Protein AF-A0A0S3EVV5-F1 (afdb_monomer_lite)

Structure (mmCIF, N/CA/C/O backbone):
data_AF-A0A0S3EVV5-F1
#
_entry.id   AF-A0A0S3EVV5-F1
#
loop_
_atom_site.group_PDB
_atom_site.id
_atom_site.type_symbol
_atom_site.label_atom_id
_atom_site.label_alt_id
_atom_site.label_comp_id
_atom_site.label_asym_id
_atom_site.label_entity_id
_atom_site.label_seq_id
_atom_site.pdbx_PDB_ins_code
_atom_site.Cartn_x
_atom_site.Cartn_y
_atom_site.Cartn_z
_atom_site.occupancy
_atom_site.B_iso_or_equiv
_atom_site.auth_seq_id
_atom_site.auth_comp_id
_atom_site.auth_asym_id
_atom_site.auth_atom_id
_atom_site.pdbx_PDB_model_num
ATOM 1 N N . MET A 1 1 ? -1.017 -11.097 18.380 1.00 73.56 1 MET A N 1
ATOM 2 C CA . MET A 1 1 ? -2.001 -10.171 17.774 1.00 73.56 1 MET A CA 1
ATOM 3 C C . MET A 1 1 ? -1.793 -10.160 16.268 1.00 73.56 1 MET A C 1
ATOM 5 O O . MET A 1 1 ? -0.650 -10.065 15.843 1.00 73.56 1 MET A O 1
ATOM 9 N N . MET A 1 2 ? -2.860 -10.311 15.483 1.00 87.31 2 MET A N 1
ATOM 10 C CA . MET A 1 2 ? -2.816 -10.337 14.014 1.00 87.31 2 MET A CA 1
ATOM 11 C C . MET A 1 2 ? -2.9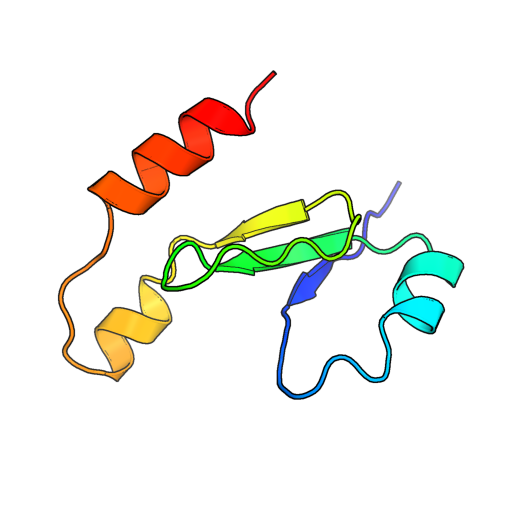70 -8.910 13.468 1.00 87.31 2 MET A C 1
ATOM 13 O O . MET A 1 2 ? -3.845 -8.184 13.933 1.00 87.31 2 MET A O 1
ATOM 17 N N . ILE A 1 3 ? -2.150 -8.506 12.492 1.00 92.06 3 ILE A N 1
ATOM 18 C CA . ILE A 1 3 ? -2.300 -7.226 11.778 1.00 92.06 3 ILE A CA 1
ATOM 19 C C . ILE A 1 3 ? -2.606 -7.542 10.318 1.00 92.06 3 ILE A C 1
ATOM 21 O O . ILE A 1 3 ? -1.773 -8.118 9.623 1.00 92.06 3 ILE A O 1
ATOM 25 N N . ALA A 1 4 ? -3.797 -7.163 9.863 1.00 95.00 4 ALA A N 1
ATOM 26 C CA . ALA A 1 4 ? -4.216 -7.378 8.488 1.00 95.00 4 ALA A CA 1
ATOM 27 C C . ALA A 1 4 ? -3.742 -6.243 7.573 1.00 95.00 4 ALA A C 1
ATOM 29 O O . ALA A 1 4 ? -3.727 -5.067 7.955 1.00 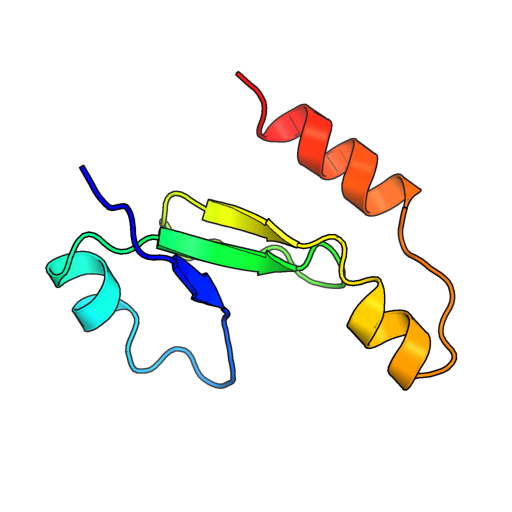95.00 4 ALA A O 1
ATOM 30 N N . TYR A 1 5 ? -3.369 -6.618 6.353 1.00 94.19 5 TYR A N 1
ATOM 31 C CA . TYR A 1 5 ? -2.929 -5.705 5.312 1.00 94.19 5 TYR A CA 1
ATOM 32 C C . TYR A 1 5 ? -3.731 -5.944 4.033 1.00 94.19 5 TYR A C 1
ATOM 34 O O . TYR A 1 5 ? -3.962 -7.088 3.651 1.00 94.19 5 TYR A O 1
ATOM 42 N N . ALA A 1 6 ? -4.106 -4.865 3.351 1.00 92.12 6 ALA A N 1
ATOM 43 C CA . ALA A 1 6 ? -4.721 -4.915 2.029 1.00 92.12 6 ALA A CA 1
ATOM 44 C C . ALA A 1 6 ? -3.846 -4.188 1.002 1.00 92.12 6 ALA A C 1
ATOM 46 O O . ALA A 1 6 ? -3.298 -3.120 1.281 1.00 92.12 6 ALA A O 1
ATOM 47 N N . SER A 1 7 ? -3.715 -4.748 -0.199 1.00 87.25 7 SER A N 1
ATOM 48 C CA . SER A 1 7 ? -3.095 -4.046 -1.321 1.00 87.25 7 SER A CA 1
ATOM 49 C C . SER A 1 7 ? -4.127 -3.172 -2.032 1.00 87.25 7 SER A C 1
ATOM 51 O O . SER A 1 7 ? -5.314 -3.495 -2.110 1.00 87.25 7 SER A O 1
ATOM 53 N N . ARG A 1 8 ? -3.682 -2.030 -2.560 1.00 80.19 8 ARG A N 1
ATOM 54 C CA . ARG A 1 8 ? -4.565 -1.126 -3.301 1.00 80.19 8 ARG A CA 1
ATOM 55 C C . ARG A 1 8 ? -4.809 -1.667 -4.708 1.00 80.19 8 ARG A C 1
ATOM 57 O O . ARG A 1 8 ? -3.928 -1.608 -5.561 1.00 80.19 8 ARG A O 1
ATOM 64 N N . ILE A 1 9 ? -6.036 -2.094 -4.973 1.00 69.88 9 ILE A N 1
ATOM 65 C CA . ILE A 1 9 ? -6.539 -2.420 -6.310 1.00 69.88 9 ILE A CA 1
ATOM 66 C C . ILE A 1 9 ? -7.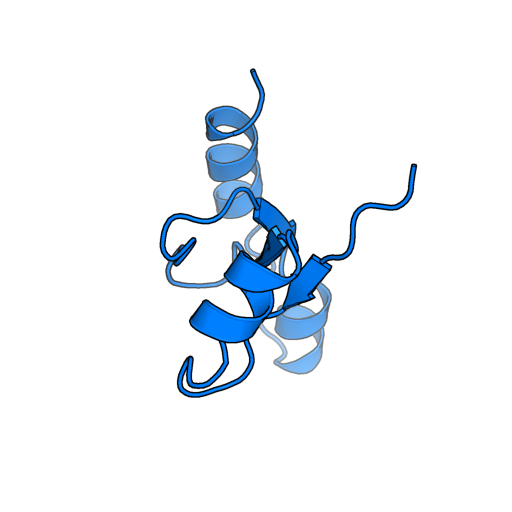685 -1.455 -6.648 1.00 69.88 9 ILE A C 1
ATOM 68 O O . ILE A 1 9 ? -8.688 -1.389 -5.947 1.00 69.88 9 ILE A O 1
ATOM 72 N N . GLY A 1 10 ? -7.525 -0.639 -7.696 1.00 66.62 10 GLY A N 1
ATOM 73 C CA . GLY A 1 10 ? -8.608 0.206 -8.221 1.00 66.62 10 GLY A CA 1
ATOM 74 C C . GLY A 1 10 ? -8.849 1.549 -7.506 1.00 66.62 10 GLY A C 1
ATOM 75 O O . GLY A 1 10 ? -7.916 2.305 -7.227 1.00 66.62 10 GLY A O 1
ATOM 76 N N . THR A 1 11 ? -10.122 1.909 -7.305 1.00 68.62 11 THR A N 1
ATOM 77 C CA . THR A 1 11 ? -10.596 3.296 -7.102 1.00 68.62 11 THR A CA 1
ATOM 78 C C . THR A 1 11 ? -10.638 3.782 -5.647 1.00 68.62 11 THR A C 1
ATOM 80 O O . THR A 1 11 ? -11.035 4.917 -5.418 1.00 68.62 11 THR A O 1
ATOM 83 N N . GLY A 1 12 ? -10.215 2.976 -4.665 1.00 72.75 12 GLY A N 1
ATOM 84 C CA . GLY A 1 12 ? -10.142 3.396 -3.253 1.00 72.75 12 GLY A CA 1
ATOM 85 C C . GLY A 1 12 ? -11.491 3.484 -2.525 1.00 72.75 12 GLY A C 1
ATOM 86 O O . GLY A 1 12 ? -11.619 4.269 -1.595 1.00 72.75 12 GLY A O 1
ATOM 87 N N . ARG A 1 13 ? -12.493 2.702 -2.948 1.00 74.56 13 ARG A N 1
ATOM 88 C CA . ARG A 1 13 ? -13.862 2.753 -2.397 1.00 74.56 13 ARG A CA 1
ATOM 89 C C . ARG A 1 13 ? -13.983 2.247 -0.955 1.00 74.56 13 ARG A C 1
ATOM 91 O O . ARG A 1 13 ? -14.826 2.750 -0.231 1.00 74.56 13 ARG A O 1
ATOM 98 N N . ASP A 1 14 ? -13.108 1.340 -0.523 1.00 85.69 14 ASP A N 1
ATOM 99 C CA . ASP A 1 14 ? -13.253 0.664 0.778 1.00 85.69 14 ASP A CA 1
ATOM 100 C C . ASP A 1 14 ? -12.264 1.149 1.849 1.00 85.69 14 ASP A C 1
ATOM 102 O O . ASP A 1 14 ? -12.050 0.484 2.862 1.00 85.69 14 ASP A O 1
ATOM 106 N N . LEU A 1 15 ? -11.634 2.313 1.653 1.00 90.94 15 LEU A N 1
ATOM 107 C CA . LEU A 1 15 ? -10.618 2.809 2.587 1.00 90.94 15 LEU A CA 1
ATOM 108 C C . LEU A 1 15 ? -11.192 3.050 3.989 1.00 90.94 15 LEU A C 1
ATOM 110 O O . LEU A 1 15 ? -10.551 2.698 4.975 1.00 90.94 15 LEU A O 1
ATOM 114 N N . ASP A 1 16 ? -12.406 3.583 4.109 1.00 92.12 16 ASP A N 1
ATOM 115 C CA . ASP A 1 16 ? -12.999 3.837 5.426 1.00 92.12 16 ASP A CA 1
ATOM 116 C C . ASP A 1 16 ? -13.313 2.543 6.182 1.00 92.12 16 ASP A C 1
ATOM 118 O O . ASP A 1 16 ? -13.033 2.449 7.378 1.00 92.12 16 ASP A O 1
ATOM 122 N N . ALA A 1 17 ? -13.780 1.507 5.480 1.00 92.44 17 ALA A N 1
ATOM 123 C CA . ALA A 1 17 ? -14.008 0.187 6.063 1.00 92.44 17 ALA A CA 1
ATOM 124 C C . ALA A 1 17 ? -12.697 -0.447 6.563 1.00 92.44 17 ALA A C 1
ATOM 126 O O . ALA A 1 17 ? -12.645 -0.980 7.672 1.00 92.44 17 ALA A O 1
ATOM 127 N N . LEU A 1 18 ? -11.611 -0.328 5.789 1.00 92.56 18 LEU A N 1
ATOM 128 C CA . LEU A 1 18 ? -10.288 -0.802 6.206 1.00 92.56 18 LEU A CA 1
ATOM 129 C C . LEU A 1 18 ? -9.778 -0.057 7.449 1.00 92.56 18 LEU A C 1
ATOM 131 O O . LEU A 1 18 ? -9.229 -0.690 8.352 1.00 92.56 18 LEU A O 1
ATOM 135 N N . ARG A 1 19 ? -9.979 1.268 7.535 1.00 92.25 19 ARG A N 1
ATOM 136 C CA . ARG A 1 19 ? -9.613 2.045 8.736 1.00 92.25 19 ARG A CA 1
ATOM 137 C C . ARG A 1 19 ? -10.421 1.611 9.949 1.00 92.25 19 ARG A C 1
ATOM 139 O O . ARG A 1 19 ? -9.830 1.368 10.998 1.00 92.25 19 ARG A O 1
ATOM 146 N N . ALA A 1 20 ? -11.739 1.485 9.800 1.00 93.81 20 ALA A N 1
ATOM 147 C CA . ALA A 1 20 ? -12.634 1.071 10.877 1.00 93.81 20 ALA A CA 1
ATOM 148 C C . ALA A 1 20 ? -12.275 -0.322 11.421 1.00 93.81 20 ALA A C 1
ATOM 150 O O . ALA A 1 20 ? -12.350 -0.554 12.624 1.00 93.81 20 ALA A O 1
ATOM 151 N N . ALA A 1 21 ? -11.809 -1.225 10.555 1.00 93.38 21 ALA A N 1
ATOM 152 C CA . ALA A 1 21 ? -11.350 -2.555 10.946 1.00 93.38 21 ALA A CA 1
ATOM 153 C C . ALA A 1 21 ? -9.924 -2.579 11.542 1.00 93.38 21 ALA A C 1
ATOM 155 O O . ALA A 1 21 ? -9.446 -3.638 11.948 1.00 93.38 21 ALA A O 1
ATOM 156 N N . GLY A 1 22 ? -9.211 -1.446 11.575 1.00 93.12 22 GLY A N 1
ATOM 157 C CA . GLY A 1 22 ? -7.829 -1.360 12.058 1.00 93.12 22 GLY A CA 1
ATOM 158 C C . GLY A 1 22 ? -6.786 -1.958 11.104 1.00 93.12 22 GLY A C 1
ATOM 159 O O . GLY A 1 22 ? -5.673 -2.282 11.529 1.00 93.12 22 GLY A O 1
ATOM 160 N N . TRP A 1 23 ? -7.130 -2.121 9.824 1.00 95.25 23 TRP A N 1
ATOM 161 C CA . TRP A 1 23 ? -6.238 -2.682 8.811 1.00 95.25 23 TRP A CA 1
ATOM 162 C C . TRP A 1 23 ? -5.188 -1.663 8.358 1.00 95.25 23 TRP A C 1
ATOM 164 O O . TRP A 1 23 ? -5.297 -0.454 8.576 1.00 95.25 23 TRP A O 1
ATOM 174 N N . ARG A 1 24 ? -4.142 -2.170 7.708 1.00 94.31 24 ARG A N 1
ATOM 175 C CA . ARG A 1 24 ? -3.054 -1.392 7.105 1.00 94.31 24 ARG A CA 1
ATOM 176 C C . ARG A 1 24 ? -3.009 -1.601 5.594 1.00 94.31 24 ARG A C 1
ATOM 178 O O . ARG A 1 24 ? -3.646 -2.512 5.068 1.00 94.31 24 ARG A O 1
ATOM 185 N N . LEU A 1 25 ? -2.240 -0.773 4.888 1.00 93.06 25 LEU A N 1
ATOM 186 C CA . LEU A 1 25 ? -2.060 -0.922 3.440 1.00 93.06 25 LEU A CA 1
ATOM 187 C C . LEU A 1 25 ? -0.706 -1.533 3.078 1.00 93.06 25 LEU A C 1
ATOM 189 O O . LEU A 1 25 ? 0.295 -1.281 3.741 1.00 93.06 25 LEU A O 1
ATOM 193 N N . VAL A 1 26 ? -0.663 -2.299 1.990 1.00 92.25 26 VAL A N 1
ATOM 194 C CA . VAL A 1 26 ? 0.575 -2.565 1.246 1.00 92.25 26 VAL A CA 1
ATOM 195 C C . VAL A 1 26 ? 0.600 -1.639 0.036 1.00 92.25 26 VAL A C 1
ATOM 197 O O . VAL A 1 26 ? -0.327 -1.651 -0.779 1.00 92.25 26 VAL A O 1
ATOM 200 N N . VAL A 1 27 ? 1.649 -0.828 -0.079 1.00 90.12 27 VAL A N 1
ATOM 201 C CA . VAL A 1 27 ? 1.828 0.145 -1.162 1.00 90.12 27 VAL A CA 1
ATOM 202 C C . VAL A 1 27 ? 3.034 -0.267 -1.994 1.00 90.12 27 VAL A C 1
ATOM 204 O O . VAL A 1 27 ? 4.120 -0.468 -1.456 1.00 90.12 27 VAL A O 1
ATOM 207 N N . SER A 1 28 ? 2.856 -0.387 -3.308 1.00 88.50 28 SER A N 1
ATOM 208 C CA . SER A 1 28 ? 3.970 -0.717 -4.195 1.00 88.50 28 SER A CA 1
ATOM 209 C C . SER A 1 28 ? 4.896 0.485 -4.373 1.00 88.50 28 SER A C 1
ATOM 211 O O . SER A 1 28 ? 4.440 1.599 -4.631 1.00 88.50 28 SER A O 1
ATOM 213 N N . ALA A 1 29 ? 6.202 0.249 -4.283 1.00 87.19 29 ALA A N 1
ATOM 214 C CA . ALA A 1 29 ? 7.240 1.205 -4.657 1.00 87.19 29 ALA A CA 1
ATOM 215 C C . ALA A 1 29 ? 7.296 1.435 -6.179 1.00 87.19 29 ALA A C 1
ATOM 217 O O . ALA A 1 29 ? 7.888 2.411 -6.643 1.00 87.19 29 ALA A O 1
ATOM 218 N N . ARG A 1 30 ? 6.659 0.558 -6.968 1.00 83.00 30 ARG A N 1
ATOM 219 C CA . ARG A 1 30 ? 6.433 0.766 -8.399 1.00 83.00 30 ARG A CA 1
ATOM 220 C C . ARG A 1 30 ? 5.291 1.772 -8.586 1.00 83.00 30 ARG A C 1
ATOM 222 O O . ARG A 1 30 ? 4.118 1.408 -8.540 1.00 83.00 30 ARG A O 1
ATOM 229 N N . GLY A 1 31 ? 5.637 3.033 -8.841 1.00 79.12 31 GLY A N 1
ATOM 230 C CA . GLY A 1 31 ? 4.685 4.102 -9.162 1.00 79.12 31 GLY A CA 1
ATOM 231 C C . GLY A 1 31 ? 4.534 5.140 -8.049 1.00 79.12 31 GLY A C 1
ATOM 232 O O . GLY A 1 31 ? 5.495 5.472 -7.360 1.00 79.12 31 GLY A O 1
ATOM 233 N N . VAL A 1 32 ? 3.331 5.705 -7.907 1.00 82.38 32 VAL A N 1
ATOM 234 C CA . VAL A 1 32 ? 3.060 6.779 -6.938 1.00 82.38 32 VAL A CA 1
ATOM 235 C C . VAL A 1 32 ? 2.786 6.187 -5.557 1.00 82.38 32 VAL A C 1
ATOM 237 O O . VAL A 1 32 ? 1.841 5.415 -5.382 1.00 82.38 32 VAL A O 1
ATOM 240 N N . LEU A 1 33 ? 3.570 6.609 -4.563 1.00 84.56 33 LEU A N 1
ATOM 241 C CA . LEU A 1 33 ? 3.366 6.241 -3.165 1.00 84.56 33 LEU A CA 1
ATOM 242 C C . LEU A 1 33 ? 2.073 6.881 -2.636 1.00 84.56 33 LEU A C 1
ATOM 244 O O . LEU A 1 33 ? 2.017 8.083 -2.386 1.00 84.56 33 LEU A O 1
ATOM 248 N N . ARG A 1 34 ? 1.028 6.069 -2.455 1.00 86.69 34 ARG A N 1
ATOM 249 C CA . ARG A 1 34 ? -0.280 6.506 -1.949 1.00 86.69 34 ARG A CA 1
ATOM 250 C C . ARG A 1 34 ? -0.654 5.724 -0.699 1.00 86.69 34 ARG A C 1
ATOM 252 O O . ARG A 1 34 ? -1.323 4.699 -0.777 1.00 86.69 34 ARG A O 1
ATOM 259 N N . ALA A 1 35 ? -0.202 6.220 0.450 1.00 89.44 35 ALA A N 1
ATOM 260 C CA . ALA A 1 35 ? -0.510 5.620 1.747 1.00 89.44 35 ALA A CA 1
ATOM 261 C C . ALA A 1 35 ? -1.912 5.983 2.265 1.00 89.44 35 ALA A C 1
ATOM 263 O O . ALA A 1 35 ? -2.395 5.330 3.180 1.00 89.44 35 ALA A O 1
ATOM 264 N N . GLU A 1 36 ? -2.566 7.012 1.706 1.00 90.50 36 GLU A N 1
ATOM 265 C CA . GLU A 1 36 ? -3.936 7.42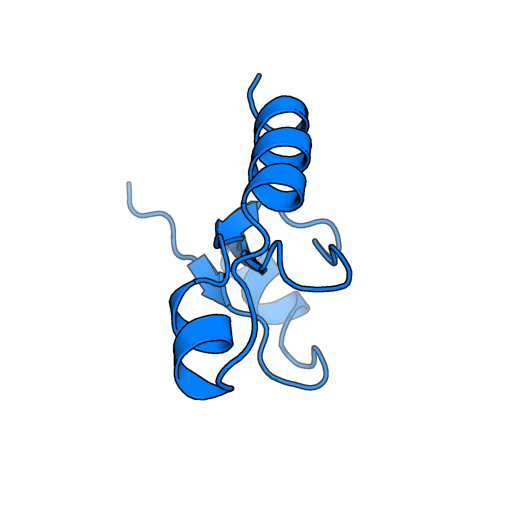7 2.068 1.00 90.50 36 GLU A CA 1
ATOM 266 C C . GLU A 1 36 ? -4.124 7.630 3.595 1.00 90.50 36 GLU A C 1
ATOM 268 O O . GLU A 1 36 ? -5.184 7.353 4.156 1.00 90.50 36 GLU A O 1
ATOM 273 N N . GLY A 1 37 ? -3.065 8.058 4.294 1.00 90.19 37 GLY A N 1
ATOM 274 C CA . GLY A 1 37 ? -3.051 8.246 5.751 1.00 90.19 37 GLY A CA 1
ATOM 275 C C . GLY A 1 37 ? -2.954 6.962 6.590 1.00 90.19 37 GLY A C 1
ATOM 276 O O . GLY A 1 37 ? -2.983 7.037 7.815 1.00 90.19 37 GLY A O 1
ATOM 277 N N . PHE A 1 38 ? -2.824 5.783 5.978 1.00 92.69 38 PHE A N 1
ATOM 278 C CA . PHE A 1 38 ? -2.622 4.527 6.701 1.00 92.69 38 PHE A CA 1
ATOM 279 C C . PHE A 1 38 ? -1.168 4.352 7.139 1.00 92.69 38 PHE A C 1
ATOM 281 O O . PHE A 1 38 ? -0.235 4.768 6.452 1.00 92.69 38 PHE A O 1
ATOM 288 N N . ARG A 1 39 ? -0.963 3.596 8.226 1.00 91.94 39 ARG A N 1
ATOM 289 C CA . ARG A 1 39 ? 0.295 2.854 8.392 1.00 91.94 39 ARG A CA 1
ATOM 290 C C . ARG A 1 39 ? 0.372 1.796 7.298 1.00 91.94 39 ARG A C 1
ATOM 292 O O . ARG A 1 39 ? -0.622 1.121 7.032 1.00 91.94 39 ARG A O 1
ATOM 299 N N . TYR A 1 40 ? 1.537 1.641 6.686 1.00 92.06 40 TYR A N 1
ATOM 300 C CA . TYR A 1 40 ? 1.677 0.795 5.509 1.00 92.06 40 TYR A CA 1
ATOM 301 C C . TYR A 1 40 ? 2.961 -0.030 5.518 1.00 92.06 40 TYR A C 1
ATOM 303 O O . TYR A 1 40 ? 3.903 0.267 6.247 1.00 92.06 40 TYR A O 1
ATOM 311 N N . ALA A 1 41 ? 2.960 -1.084 4.709 1.00 92.38 41 ALA A N 1
ATOM 312 C CA . ALA A 1 41 ? 4.143 -1.823 4.294 1.00 92.38 41 ALA A CA 1
ATOM 313 C C . ALA A 1 41 ? 4.466 -1.484 2.832 1.00 92.38 41 ALA A C 1
ATOM 315 O O . ALA A 1 41 ? 3.567 -1.146 2.055 1.00 92.38 41 ALA A O 1
ATOM 316 N N . LEU A 1 42 ? 5.741 -1.582 2.458 1.00 92.06 42 LEU A N 1
ATOM 317 C CA . LEU A 1 42 ? 6.172 -1.430 1.071 1.00 92.06 42 LEU A CA 1
ATOM 318 C C . LEU A 1 42 ? 6.232 -2.789 0.374 1.00 92.06 42 LEU A C 1
ATOM 320 O O . LEU A 1 42 ? 6.821 -3.734 0.890 1.00 92.06 42 LEU A O 1
ATOM 324 N N . ASP A 1 43 ? 5.671 -2.845 -0.827 1.00 91.06 43 ASP A N 1
ATOM 325 C CA . ASP A 1 43 ? 5.920 -3.899 -1.808 1.00 91.06 43 ASP A CA 1
ATOM 326 C C . ASP A 1 43 ? 6.966 -3.401 -2.816 1.00 91.06 43 ASP A C 1
ATOM 328 O O . ASP A 1 43 ? 6.873 -2.276 -3.309 1.00 91.06 43 ASP A O 1
ATOM 332 N N . ASN A 1 44 ? 7.967 -4.218 -3.147 1.00 91.38 44 ASN A N 1
ATOM 333 C CA . ASN A 1 44 ? 9.010 -3.825 -4.100 1.00 91.38 44 ASN A CA 1
ATOM 334 C C . ASN A 1 44 ? 8.521 -3.823 -5.560 1.00 91.38 44 ASN A C 1
ATOM 336 O O . ASN A 1 44 ? 9.189 -3.265 -6.430 1.00 91.38 44 ASN A O 1
ATOM 340 N N . GLY A 1 45 ? 7.363 -4.432 -5.836 1.00 90.06 45 GLY A N 1
ATOM 341 C CA . GLY A 1 45 ? 6.763 -4.484 -7.164 1.00 90.06 45 GLY A CA 1
ATOM 342 C C . GLY A 1 45 ? 7.451 -5.448 -8.134 1.00 90.06 45 GLY A C 1
ATOM 343 O O . GLY A 1 45 ? 7.088 -5.459 -9.312 1.00 90.06 45 GLY A O 1
ATOM 344 N N . ALA A 1 46 ? 8.397 -6.278 -7.674 1.00 92.31 46 ALA A N 1
ATOM 345 C CA . ALA A 1 46 ? 9.207 -7.153 -8.528 1.00 92.31 46 ALA A CA 1
ATOM 346 C C . ALA A 1 46 ? 8.352 -8.108 -9.374 1.00 92.31 46 ALA A C 1
ATOM 348 O O . ALA A 1 46 ? 8.582 -8.252 -10.575 1.00 92.31 46 ALA A O 1
ATOM 349 N N . TRP A 1 47 ? 7.309 -8.694 -8.776 1.00 90.44 47 TRP A N 1
ATOM 350 C CA . TRP A 1 47 ? 6.371 -9.567 -9.487 1.00 90.44 47 TRP A CA 1
ATOM 351 C C . TRP A 1 47 ? 5.646 -8.842 -10.627 1.00 90.44 47 TRP A C 1
ATOM 353 O O . TRP A 1 47 ? 5.477 -9.386 -11.718 1.00 90.44 47 TRP A O 1
ATOM 363 N N . THR A 1 48 ? 5.244 -7.590 -10.400 1.00 89.31 48 THR A N 1
ATOM 364 C CA . THR A 1 48 ? 4.547 -6.799 -11.421 1.00 89.31 48 THR A CA 1
ATOM 365 C C . THR A 1 48 ? 5.486 -6.416 -12.564 1.00 89.31 48 THR A C 1
ATOM 367 O O . THR A 1 48 ? 5.077 -6.519 -13.719 1.00 89.31 48 THR A O 1
ATOM 370 N N . SER A 1 49 ? 6.726 -6.012 -12.264 1.00 92.19 49 SER A N 1
ATOM 371 C CA . SER A 1 49 ? 7.751 -5.725 -13.279 1.00 92.19 49 SER A CA 1
ATOM 372 C C . SER A 1 49 ? 8.059 -6.958 -14.129 1.00 92.19 49 SER A C 1
ATOM 374 O O . SER A 1 49 ? 8.005 -6.880 -15.355 1.00 92.1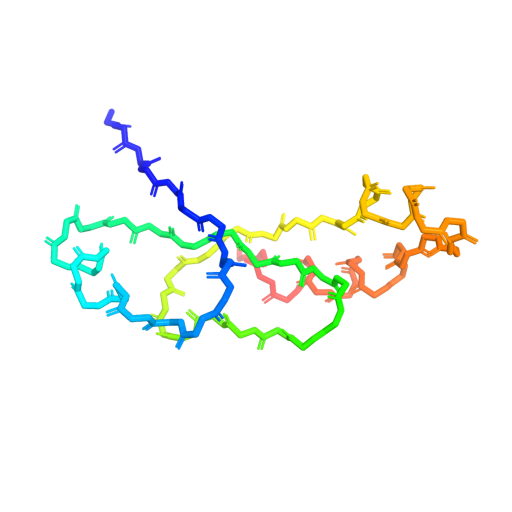9 49 SER A O 1
ATOM 376 N N . PHE A 1 50 ? 8.258 -8.120 -13.492 1.00 93.69 50 PHE A N 1
ATOM 377 C CA . PHE A 1 50 ? 8.476 -9.391 -14.187 1.00 93.69 50 PHE A CA 1
ATOM 378 C C . PHE A 1 50 ? 7.332 -9.716 -15.155 1.00 93.69 50 PHE A C 1
ATOM 380 O O . PHE A 1 50 ? 7.564 -9.964 -16.335 1.00 93.69 50 PHE A O 1
ATOM 387 N N . ARG A 1 51 ? 6.079 -9.622 -14.690 1.00 95.81 51 ARG A N 1
ATOM 388 C CA . ARG A 1 51 ? 4.895 -9.880 -15.525 1.00 95.81 51 ARG A CA 1
ATOM 389 C C . ARG A 1 51 ? 4.739 -8.933 -16.715 1.00 95.81 51 ARG A C 1
ATOM 391 O O . ARG A 1 51 ? 4.017 -9.271 -17.649 1.00 95.81 51 ARG A O 1
ATOM 398 N N . ARG A 1 52 ? 5.338 -7.744 -16.659 1.00 93.06 52 ARG A N 1
ATOM 399 C CA . ARG A 1 52 ? 5.250 -6.716 -17.707 1.00 93.06 52 ARG A CA 1
ATOM 400 C C . ARG A 1 52 ? 6.487 -6.654 -18.601 1.00 93.06 52 ARG A C 1
ATOM 402 O O . ARG A 1 52 ? 6.484 -5.870 -19.541 1.00 93.06 52 ARG A O 1
ATOM 409 N N . GLY A 1 53 ? 7.520 -7.453 -18.325 1.00 95.81 53 GLY A N 1
ATOM 410 C CA . GLY A 1 53 ? 8.801 -7.358 -19.029 1.00 95.81 53 GLY A CA 1
ATOM 411 C C . GLY A 1 53 ? 9.529 -6.034 -18.769 1.00 95.81 53 GLY A C 1
ATOM 412 O O . GLY A 1 53 ? 10.290 -5.572 -19.612 1.00 95.81 53 GLY A O 1
ATOM 413 N N . GLU A 1 54 ? 9.272 -5.400 -17.624 1.00 92.69 54 GLU A N 1
ATOM 414 C CA . GLU A 1 54 ? 9.881 -4.126 -17.239 1.00 92.69 54 GLU A CA 1
ATOM 415 C C . GLU A 1 54 ? 11.086 -4.355 -16.309 1.00 92.69 54 GLU A C 1
ATOM 417 O O . GLU A 1 54 ? 11.087 -5.314 -15.527 1.00 92.69 54 GLU A O 1
ATOM 422 N N . PRO A 1 55 ? 12.088 -3.455 -16.309 1.00 90.88 55 PRO A N 1
ATOM 423 C CA . PRO A 1 55 ? 13.166 -3.492 -15.328 1.00 90.88 55 PRO A CA 1
ATOM 424 C C . PRO A 1 55 ? 12.658 -3.394 -13.883 1.00 90.88 55 PRO A C 1
ATOM 426 O O . PRO A 1 55 ? 11.618 -2.799 -13.591 1.00 90.88 55 PRO A O 1
ATOM 429 N N . SER A 1 56 ? 13.425 -3.945 -12.945 1.00 86.75 56 SER A N 1
ATOM 430 C CA . SER A 1 56 ? 13.154 -3.805 -11.513 1.00 86.75 56 SER A CA 1
ATOM 431 C C . SER A 1 56 ? 13.468 -2.391 -11.012 1.00 86.75 56 SER A C 1
ATOM 433 O O . SER A 1 56 ? 14.508 -1.828 -11.347 1.00 86.75 56 SER A O 1
ATOM 435 N N . HIS A 1 57 ? 12.637 -1.852 -10.119 1.00 87.19 57 HIS A N 1
ATOM 436 C CA . HIS A 1 57 ? 12.798 -0.505 -9.551 1.00 87.19 57 HIS A CA 1
ATOM 437 C C . HIS A 1 57 ? 13.566 -0.509 -8.210 1.00 87.19 57 HIS A C 1
ATOM 439 O O . HIS A 1 57 ? 13.218 0.232 -7.290 1.00 87.19 57 HIS A O 1
ATOM 445 N N . VAL A 1 58 ? 14.608 -1.340 -8.079 1.00 91.00 58 VAL A N 1
ATOM 446 C CA . VAL A 1 58 ? 15.312 -1.608 -6.802 1.00 91.00 58 VAL A CA 1
ATOM 447 C C . VAL A 1 58 ? 15.786 -0.326 -6.116 1.00 91.00 58 VAL A C 1
ATOM 449 O O . VAL A 1 58 ? 15.416 -0.080 -4.973 1.00 91.00 58 VAL A O 1
ATOM 452 N N . ALA A 1 59 ? 16.490 0.555 -6.829 1.00 89.38 59 ALA A N 1
ATOM 453 C CA . ALA A 1 59 ? 16.998 1.797 -6.244 1.00 89.38 59 ALA A CA 1
ATOM 454 C C . ALA A 1 59 ? 15.879 2.724 -5.723 1.00 89.38 59 ALA A C 1
ATOM 456 O O . ALA A 1 59 ? 16.069 3.471 -4.765 1.00 89.38 59 ALA A O 1
ATOM 457 N N . ALA A 1 60 ? 14.698 2.709 -6.353 1.00 86.19 60 ALA A N 1
ATOM 458 C CA . ALA A 1 60 ? 13.550 3.469 -5.862 1.00 86.19 60 ALA A CA 1
ATOM 459 C C . ALA A 1 60 ? 12.963 2.841 -4.593 1.00 86.19 60 ALA A C 1
ATOM 461 O O . ALA A 1 60 ? 12.631 3.568 -3.657 1.00 86.19 60 ALA A O 1
ATOM 462 N N . PHE A 1 61 ? 12.884 1.509 -4.547 1.00 90.38 61 PHE A N 1
ATOM 463 C CA . PHE A 1 61 ? 12.469 0.775 -3.358 1.00 90.38 61 PHE A CA 1
ATOM 464 C C . PHE A 1 61 ? 13.417 1.024 -2.179 1.00 90.38 61 PHE A C 1
ATOM 466 O O . PHE A 1 61 ? 12.942 1.397 -1.114 1.00 90.38 61 PHE A O 1
ATOM 473 N N . GLU A 1 62 ? 14.734 0.920 -2.368 1.00 92.06 62 GLU A N 1
ATOM 474 C CA . GLU A 1 62 ? 15.732 1.155 -1.312 1.00 92.06 62 GLU A CA 1
ATOM 475 C C . GLU A 1 62 ? 15.634 2.569 -0.726 1.00 92.06 62 GLU A C 1
ATOM 477 O O . GLU A 1 62 ? 15.589 2.740 0.494 1.00 92.06 62 GLU A O 1
ATOM 482 N N . ARG A 1 63 ? 15.497 3.592 -1.582 1.00 88.81 63 ARG A N 1
ATOM 483 C CA . ARG A 1 63 ? 15.278 4.976 -1.128 1.00 88.81 63 ARG A CA 1
ATOM 484 C C . ARG A 1 63 ? 14.003 5.131 -0.301 1.00 88.81 63 ARG A C 1
ATOM 486 O O . ARG A 1 63 ? 13.985 5.914 0.643 1.00 88.81 63 ARG A O 1
ATOM 493 N N . LEU A 1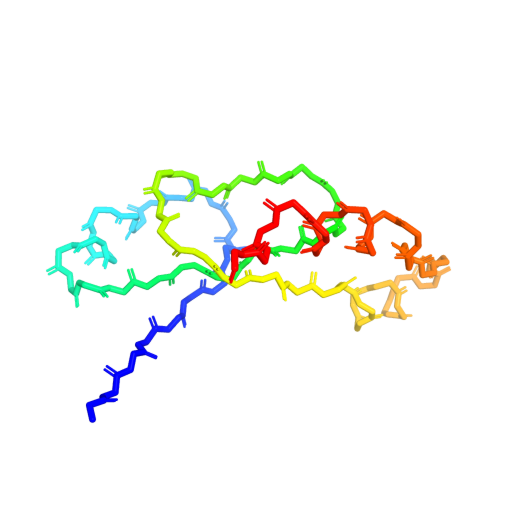 64 ? 12.921 4.444 -0.668 1.00 88.38 64 LEU A N 1
ATOM 494 C CA . LEU A 1 64 ? 11.659 4.499 0.075 1.00 88.38 64 LEU A CA 1
ATOM 495 C C . LEU A 1 64 ? 11.738 3.705 1.384 1.00 88.38 64 LEU A C 1
ATOM 497 O O . LEU A 1 64 ? 11.262 4.190 2.406 1.00 88.38 64 LEU A O 1
ATOM 501 N N . ALA A 1 65 ? 12.384 2.539 1.377 1.00 88.81 65 ALA A N 1
ATOM 502 C CA . ALA A 1 65 ? 12.613 1.715 2.560 1.00 88.81 65 ALA A CA 1
ATOM 503 C C . ALA A 1 65 ? 13.423 2.472 3.626 1.00 88.81 65 ALA A C 1
ATOM 505 O O . ALA A 1 65 ? 13.051 2.469 4.802 1.00 88.81 65 ALA A O 1
ATOM 506 N N . GLY A 1 66 ? 14.444 3.226 3.207 1.00 88.50 66 GLY A N 1
ATOM 507 C CA . GLY A 1 66 ? 15.216 4.100 4.095 1.00 88.50 66 GLY A CA 1
ATOM 508 C C . GLY A 1 66 ? 14.410 5.246 4.723 1.00 88.50 66 GLY A C 1
ATOM 509 O O . GLY A 1 66 ? 14.835 5.806 5.724 1.00 88.50 66 GLY A O 1
ATOM 510 N N . ARG A 1 67 ? 13.237 5.598 4.176 1.00 83.50 67 ARG A N 1
ATOM 511 C CA . ARG A 1 67 ? 12.366 6.668 4.704 1.00 83.50 67 ARG A CA 1
ATOM 512 C C . ARG A 1 67 ? 11.304 6.176 5.685 1.00 83.50 67 ARG A C 1
ATOM 514 O O . ARG A 1 67 ? 10.716 7.002 6.376 1.00 83.50 67 ARG A O 1
ATOM 521 N N . ILE A 1 68 ? 10.998 4.878 5.682 1.00 78.50 68 ILE A N 1
ATOM 522 C CA . ILE A 1 68 ? 9.919 4.292 6.499 1.00 78.50 68 ILE A CA 1
ATOM 523 C C . ILE A 1 68 ? 10.427 3.442 7.663 1.00 78.50 68 ILE A C 1
ATOM 525 O O . ILE A 1 68 ? 9.629 3.011 8.493 1.00 78.50 68 ILE A O 1
ATOM 529 N N . THR A 1 69 ? 11.734 3.199 7.712 1.00 60.94 69 THR A N 1
ATOM 530 C CA . THR A 1 69 ? 12.397 2.539 8.835 1.00 60.94 69 THR A CA 1
ATOM 531 C C . THR A 1 69 ? 12.720 3.606 9.886 1.00 60.94 69 THR A C 1
ATOM 533 O O . THR A 1 69 ? 13.568 4.461 9.640 1.00 60.94 69 THR A O 1
ATOM 536 N N . LEU A 1 70 ? 11.989 3.588 11.008 1.00 49.97 70 LEU A N 1
ATOM 537 C CA . LEU A 1 70 ? 12.412 4.170 12.289 1.00 49.97 70 LEU A CA 1
ATOM 538 C C . LEU A 1 70 ? 13.093 3.074 13.105 1.00 49.97 70 LEU A C 1
ATOM 540 O O . LEU A 1 70 ? 12.511 1.963 13.144 1.00 49.97 70 LEU A O 1
#

pLDDT: mean 87.39, std 8.55, range [49.97, 95.81]

Foldseek 3Di:
DDAAEDEDDPDCPCVVVCVVVNHAYEAELPDDGDRVPGDYHYDQCPVVCVVVVHDGPVVSSVVVVVVNDD

Radius of gyration: 13.06 Å; chains: 1; bounding box: 31×19×37 Å

Secondary structure (DSSP, 8-state):
----EEE--SS-TTHHHHHHTT-EEEEESSS----TTS-EEEE--HHHHHHHTPPP-HHHHHHHHHHH--

Sequence (70 aa):
MMIAYASRIGTGRDLDALRAAGWRLVVSARGVLRAEGFRYALDNGAWTSFRRGEPSHVAAFERLAGRITL

Organism: NCBI:txid1332080